Protein AF-A0A972A2E9-F1 (afdb_monomer_lite)

Foldseek 3Di:
DVLVVCCVPVVDDSVVSVVVVVPDDDPVVVVVPDPADQDPPVPDDSVVRVVVVCVVVPVDDD

Sequence (62 aa):
LRIARVMQRDGMRVDEVEARMKSQLPEEEKMKYADFVICNDNKHSLIHQVSEVVKRVGVHQV

Secondary structure (DSSP, 8-state):
-HHHHHHHHH---HHHHHHHHHTSPPHHHHHHT-S-----SSSS-HHHHHHHHHHHTT----

Radius of gyration: 15.22 Å; chains: 1; bounding box: 27×25×37 Å

Structure (mmCIF, N/CA/C/O backbone):
data_AF-A0A972A2E9-F1
#
_entry.id   AF-A0A972A2E9-F1
#
loop_
_atom_site.group_PDB
_atom_site.id
_atom_site.type_symbol
_atom_site.label_atom_id
_atom_site.label_alt_id
_atom_site.label_comp_id
_atom_site.label_asym_id
_atom_site.label_entity_id
_atom_site.label_seq_id
_atom_site.pdbx_PDB_ins_code
_atom_site.Cartn_x
_atom_site.Cartn_y
_atom_site.Cartn_z
_atom_site.occupancy
_atom_site.B_iso_or_equiv
_atom_site.auth_seq_id
_atom_site.auth_comp_id
_atom_site.auth_asym_id
_atom_site.auth_atom_id
_atom_site.pdbx_PDB_model_num
ATOM 1 N N . LEU A 1 1 ? 9.644 -0.933 -1.329 1.00 87.25 1 LEU A N 1
ATOM 2 C CA . LEU A 1 1 ? 9.130 -2.245 -0.858 1.00 87.25 1 LEU A CA 1
ATOM 3 C C . LEU A 1 1 ? 8.030 -2.823 -1.756 1.00 87.25 1 LEU A C 1
ATOM 5 O O . LEU A 1 1 ? 8.155 -3.974 -2.149 1.00 87.25 1 LEU A O 1
ATOM 9 N N . ARG A 1 2 ? 6.983 -2.055 -2.113 1.00 91.19 2 ARG A N 1
ATOM 10 C CA . ARG A 1 2 ? 5.860 -2.532 -2.950 1.00 91.19 2 ARG A CA 1
ATOM 11 C C . ARG A 1 2 ? 6.293 -3.171 -4.278 1.00 91.19 2 ARG A C 1
ATOM 13 O O . ARG A 1 2 ? 5.946 -4.321 -4.504 1.00 91.19 2 ARG A O 1
ATOM 20 N N . ILE A 1 3 ? 7.075 -2.464 -5.101 1.00 92.50 3 ILE A N 1
ATOM 21 C CA . ILE A 1 3 ? 7.524 -2.966 -6.416 1.00 92.50 3 ILE A CA 1
ATOM 22 C C . ILE A 1 3 ? 8.284 -4.288 -6.268 1.00 92.50 3 ILE A C 1
ATOM 24 O O . ILE A 1 3 ? 7.892 -5.287 -6.857 1.00 92.50 3 ILE A O 1
ATOM 28 N N . ALA A 1 4 ? 9.297 -4.317 -5.397 1.00 93.19 4 ALA A N 1
ATOM 29 C CA . ALA A 1 4 ? 10.096 -5.515 -5.142 1.00 93.19 4 ALA A CA 1
ATOM 30 C C . ALA A 1 4 ? 9.244 -6.726 -4.717 1.00 93.19 4 ALA A C 1
ATOM 32 O O . ALA A 1 4 ? 9.458 -7.827 -5.214 1.00 93.19 4 ALA A O 1
ATOM 33 N N . ARG A 1 5 ? 8.239 -6.527 -3.849 1.00 93.81 5 ARG A N 1
ATOM 34 C CA . ARG A 1 5 ? 7.319 -7.600 -3.430 1.00 93.81 5 ARG A CA 1
ATOM 35 C C . ARG A 1 5 ? 6.470 -8.127 -4.588 1.00 93.81 5 ARG A C 1
ATOM 37 O O . ARG A 1 5 ? 6.276 -9.332 -4.683 1.00 93.81 5 ARG A O 1
ATOM 44 N N . VAL A 1 6 ? 5.961 -7.245 -5.450 1.00 93.19 6 VAL A N 1
ATOM 45 C CA . VAL A 1 6 ? 5.154 -7.646 -6.616 1.00 93.19 6 VAL A CA 1
ATOM 46 C C . VAL A 1 6 ? 6.010 -8.419 -7.614 1.00 93.19 6 VAL A C 1
ATOM 48 O O . VAL A 1 6 ? 5.604 -9.492 -8.042 1.00 93.19 6 VAL A O 1
ATOM 51 N N . MET A 1 7 ? 7.217 -7.932 -7.913 1.00 94.69 7 MET A N 1
ATOM 52 C CA . MET A 1 7 ? 8.153 -8.637 -8.793 1.00 94.69 7 MET A CA 1
ATOM 53 C C . MET A 1 7 ? 8.499 -10.029 -8.254 1.00 94.69 7 MET A C 1
ATOM 55 O O . MET A 1 7 ? 8.454 -11.001 -8.997 1.00 94.69 7 MET A O 1
ATOM 59 N N . GLN A 1 8 ? 8.797 -10.143 -6.954 1.00 94.75 8 GLN A N 1
ATOM 60 C CA . GLN A 1 8 ? 9.148 -11.423 -6.334 1.00 94.75 8 GLN A CA 1
ATOM 61 C C . GLN A 1 8 ? 7.979 -12.417 -6.319 1.00 94.75 8 GLN A C 1
ATOM 63 O O . GLN A 1 8 ? 8.196 -13.613 -6.486 1.00 94.75 8 GLN A O 1
ATOM 68 N N . ARG A 1 9 ? 6.754 -11.936 -6.087 1.00 95.00 9 ARG A N 1
ATOM 69 C CA . ARG A 1 9 ? 5.561 -12.784 -5.984 1.00 95.00 9 ARG A CA 1
ATOM 70 C C . ARG A 1 9 ? 5.046 -13.227 -7.351 1.00 95.00 9 ARG A C 1
ATOM 72 O O . ARG A 1 9 ? 4.729 -14.397 -7.521 1.00 95.00 9 ARG A O 1
ATOM 79 N N . ASP A 1 10 ? 4.943 -12.286 -8.286 1.00 93.38 10 ASP A N 1
ATOM 80 C CA . ASP A 1 10 ? 4.233 -12.483 -9.555 1.00 93.38 10 ASP A CA 1
ATOM 81 C C . ASP A 1 10 ? 5.191 -12.731 -10.734 1.00 93.38 10 ASP A C 1
ATOM 83 O O . ASP A 1 10 ? 4.738 -12.987 -11.845 1.00 93.38 10 ASP A O 1
ATOM 87 N N . GLY A 1 11 ? 6.511 -12.624 -10.527 1.00 91.94 11 GLY A N 1
ATOM 88 C CA . GLY A 1 11 ? 7.519 -12.788 -11.583 1.00 91.94 11 GLY A CA 1
ATOM 89 C C . GLY A 1 11 ? 7.494 -11.694 -12.660 1.00 91.94 11 GLY A C 1
ATOM 90 O O . GLY A 1 11 ? 8.118 -11.850 -13.706 1.00 91.94 11 GLY A O 1
ATOM 91 N N . MET A 1 12 ? 6.765 -10.599 -12.426 1.00 92.19 12 MET A N 1
ATOM 92 C CA . MET A 1 12 ? 6.579 -9.509 -13.389 1.00 92.19 12 MET A CA 1
ATOM 93 C C . MET A 1 12 ? 7.841 -8.657 -13.554 1.00 92.19 12 MET A C 1
ATOM 95 O O . MET A 1 12 ? 8.617 -8.471 -12.607 1.00 92.19 12 MET A O 1
ATOM 99 N N . ARG A 1 13 ? 8.011 -8.054 -14.737 1.00 93.75 13 ARG A N 1
ATOM 100 C CA . ARG A 1 13 ? 9.069 -7.062 -14.966 1.00 93.75 13 ARG A CA 1
ATOM 101 C C . ARG A 1 13 ? 8.748 -5.746 -14.261 1.00 93.75 13 ARG A C 1
ATOM 103 O O . ARG A 1 13 ? 7.587 -5.376 -14.103 1.00 93.75 13 ARG A O 1
ATOM 110 N N . VAL A 1 14 ? 9.792 -5.000 -13.894 1.00 93.75 14 VAL A N 1
ATOM 111 C CA . VAL A 1 14 ? 9.660 -3.697 -13.220 1.00 93.75 14 VAL A CA 1
ATOM 112 C C . VAL A 1 14 ? 8.766 -2.726 -14.000 1.00 93.75 14 VAL A C 1
ATOM 114 O O . VAL A 1 14 ? 7.862 -2.143 -13.409 1.00 93.75 14 VAL A O 1
ATOM 117 N N . ASP A 1 15 ? 8.929 -2.649 -15.323 1.00 95.31 15 ASP A N 1
ATOM 118 C CA . ASP A 1 15 ? 8.164 -1.743 -16.192 1.00 95.31 15 ASP A CA 1
ATOM 119 C C . ASP A 1 15 ? 6.653 -2.030 -16.143 1.00 95.31 15 ASP A C 1
ATOM 121 O O . ASP A 1 15 ? 5.830 -1.114 -16.118 1.00 95.31 15 ASP A O 1
ATOM 125 N N . GLU A 1 16 ? 6.273 -3.310 -16.080 1.00 94.62 16 GLU A N 1
ATOM 126 C CA . GLU A 1 16 ? 4.873 -3.740 -15.999 1.00 94.62 16 GLU A CA 1
ATOM 127 C C . GLU A 1 16 ? 4.265 -3.392 -14.634 1.00 94.62 16 GLU A C 1
ATOM 129 O O . GLU A 1 16 ? 3.119 -2.940 -14.542 1.00 94.62 16 GLU A O 1
ATOM 134 N N . VAL A 1 17 ? 5.045 -3.560 -13.561 1.00 94.00 17 VAL A N 1
ATOM 135 C CA . VAL A 1 17 ? 4.633 -3.181 -12.204 1.00 94.00 17 VAL A CA 1
ATOM 136 C C . VAL A 1 17 ? 4.476 -1.664 -12.092 1.00 94.00 17 VAL A C 1
ATOM 138 O O . VAL A 1 17 ? 3.490 -1.191 -11.522 1.00 94.00 17 VAL A O 1
ATOM 141 N N . GLU A 1 18 ? 5.397 -0.891 -12.666 1.00 93.88 18 GLU A N 1
ATOM 142 C CA . GLU A 1 18 ? 5.317 0.569 -12.702 1.00 93.88 18 GLU A CA 1
ATOM 143 C C . GLU A 1 18 ? 4.119 1.065 -13.510 1.00 93.88 18 GLU A C 1
ATOM 145 O O . GLU A 1 18 ? 3.397 1.951 -13.047 1.00 93.88 18 GLU A O 1
ATOM 150 N N . ALA A 1 19 ? 3.864 0.481 -14.684 1.00 94.50 19 ALA A N 1
ATOM 151 C CA . ALA A 1 19 ? 2.699 0.814 -15.499 1.00 94.50 19 ALA A CA 1
ATOM 152 C C . ALA A 1 19 ? 1.393 0.568 -14.726 1.00 94.50 19 ALA A C 1
ATOM 154 O O . ALA A 1 19 ? 0.522 1.439 -14.674 1.00 94.50 19 ALA A O 1
ATOM 155 N N . ARG A 1 20 ? 1.294 -0.572 -14.030 1.00 91.75 20 ARG A N 1
ATOM 156 C CA . ARG A 1 20 ? 0.148 -0.897 -13.171 1.00 91.75 20 ARG A CA 1
ATOM 157 C C . ARG A 1 20 ? 0.014 0.035 -11.966 1.00 91.75 20 ARG A C 1
ATOM 159 O O . ARG A 1 20 ? -1.095 0.252 -11.485 1.00 91.75 20 ARG A O 1
ATOM 166 N N . MET A 1 21 ? 1.118 0.552 -11.432 1.00 89.81 21 MET A N 1
ATOM 167 C CA . MET A 1 21 ? 1.075 1.543 -10.356 1.00 89.81 21 MET A CA 1
ATOM 168 C C . MET A 1 21 ? 0.604 2.908 -10.866 1.00 89.81 21 MET A C 1
ATOM 170 O O . MET A 1 21 ? -0.188 3.557 -10.191 1.00 89.81 21 MET A O 1
ATOM 174 N N . LYS A 1 22 ? 1.030 3.316 -12.067 1.00 92.69 22 LYS A N 1
ATOM 175 C CA . LYS A 1 22 ? 0.600 4.571 -12.708 1.00 92.69 22 LYS A CA 1
ATOM 176 C C . LYS A 1 22 ? -0.882 4.575 -13.084 1.00 92.69 22 LYS A C 1
ATOM 178 O O . LYS A 1 22 ? -1.482 5.640 -13.139 1.00 92.69 22 LYS A O 1
ATOM 183 N N . SER A 1 23 ? -1.480 3.407 -13.320 1.00 94.38 23 SER A N 1
ATOM 184 C CA . SER A 1 23 ? -2.912 3.285 -13.616 1.00 94.38 23 SER A CA 1
ATOM 185 C C . SER A 1 23 ? -3.812 3.300 -12.370 1.00 94.38 23 SER A C 1
ATOM 187 O O . SER A 1 23 ? -5.019 3.104 -12.492 1.00 94.38 23 SER A O 1
ATOM 189 N N . GLN A 1 24 ? -3.249 3.448 -11.167 1.00 92.38 24 GLN A N 1
ATOM 190 C CA . GLN A 1 24 ? -3.997 3.512 -9.909 1.00 92.38 24 GLN A CA 1
ATOM 191 C C . GLN A 1 24 ? -4.141 4.959 -9.433 1.00 92.38 24 GLN A C 1
ATOM 193 O O . GLN A 1 24 ? -3.376 5.836 -9.825 1.00 92.38 24 GLN A O 1
ATOM 198 N N . LEU A 1 25 ? -5.107 5.198 -8.541 1.00 94.31 25 LEU A N 1
ATOM 199 C CA . LEU A 1 25 ? -5.209 6.474 -7.836 1.00 94.31 25 LEU A CA 1
ATOM 200 C C . LEU A 1 25 ? -3.914 6.726 -7.033 1.00 94.31 25 LEU A C 1
ATOM 202 O O . LEU A 1 25 ? -3.467 5.802 -6.339 1.00 94.31 25 LEU A O 1
ATOM 206 N N . PRO A 1 26 ? -3.325 7.940 -7.086 1.00 94.06 26 PRO A N 1
ATOM 207 C CA . PRO A 1 26 ? -2.158 8.280 -6.283 1.00 94.06 26 PRO A CA 1
ATOM 208 C C . PRO A 1 26 ? -2.397 8.015 -4.797 1.00 94.06 26 PRO A C 1
ATOM 210 O O . PRO A 1 26 ? -3.496 8.212 -4.281 1.00 94.06 26 PRO A O 1
ATOM 213 N N . GLU A 1 27 ? -1.356 7.566 -4.100 1.00 91.94 27 GLU A N 1
ATOM 214 C CA . GLU A 1 27 ? -1.463 7.134 -2.703 1.00 91.94 27 GLU A CA 1
ATOM 215 C C . GLU A 1 27 ? -1.920 8.274 -1.786 1.00 91.94 27 GLU A C 1
ATOM 217 O O . GLU A 1 27 ? -2.791 8.073 -0.944 1.00 91.94 27 GLU A O 1
ATOM 222 N N . GLU A 1 28 ? -1.408 9.484 -2.023 1.00 94.12 28 GLU A N 1
ATOM 223 C CA . GLU A 1 28 ? -1.810 10.710 -1.326 1.00 94.12 28 GLU A CA 1
ATOM 224 C C . GLU A 1 28 ? -3.299 11.014 -1.500 1.00 94.12 28 GLU A C 1
ATOM 226 O O . GLU A 1 28 ? -3.986 11.289 -0.520 1.00 94.12 28 GLU A O 1
ATOM 231 N N . GLU A 1 29 ? -3.825 10.894 -2.721 1.00 95.50 29 GLU A N 1
ATOM 232 C CA . GLU A 1 29 ? -5.251 11.099 -2.989 1.00 95.50 29 GLU A CA 1
ATOM 233 C C . GLU A 1 29 ? -6.101 10.008 -2.341 1.00 95.50 29 GLU A C 1
ATOM 235 O O . GLU A 1 29 ? -7.118 10.300 -1.720 1.00 95.50 29 GLU A O 1
ATOM 240 N N . LYS A 1 30 ? -5.662 8.747 -2.410 1.00 94.62 30 LYS A N 1
ATOM 241 C CA . LYS A 1 30 ? -6.362 7.630 -1.771 1.00 94.62 30 LYS A CA 1
ATOM 242 C C . LYS A 1 30 ? -6.463 7.811 -0.253 1.00 94.62 30 LYS A C 1
ATOM 244 O O . LYS A 1 30 ? -7.505 7.499 0.320 1.00 94.62 30 LYS A O 1
ATOM 249 N N . MET A 1 31 ? -5.405 8.311 0.389 1.00 95.56 31 MET A N 1
ATOM 250 C CA . MET A 1 31 ? -5.375 8.529 1.838 1.00 95.56 31 MET A CA 1
ATOM 251 C C . MET A 1 31 ? -6.372 9.595 2.305 1.00 95.56 31 MET A C 1
ATOM 253 O O . MET A 1 31 ? -6.897 9.460 3.405 1.00 95.56 31 MET A O 1
ATOM 257 N N . LYS A 1 32 ? -6.691 10.605 1.482 1.00 96.69 32 LYS A N 1
ATOM 258 C CA . LYS A 1 32 ? -7.660 11.660 1.847 1.00 96.69 32 LYS A CA 1
ATOM 259 C C . LYS A 1 32 ? -9.063 11.128 2.132 1.00 96.69 32 LYS A C 1
ATOM 261 O O . LYS A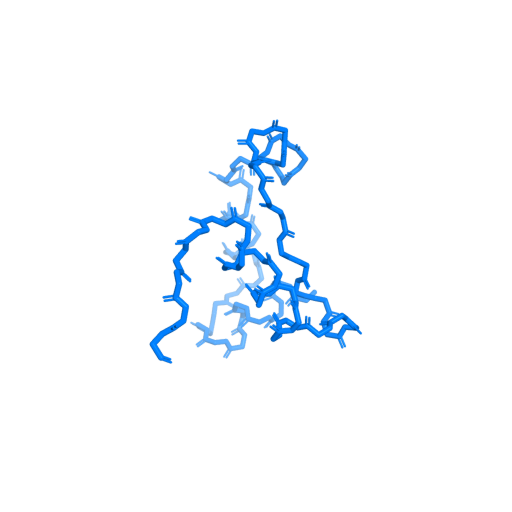 1 32 ? -9.809 11.759 2.871 1.00 96.69 32 LYS A O 1
ATOM 266 N N . TYR A 1 33 ? -9.419 9.993 1.536 1.00 95.69 33 TYR A N 1
ATOM 267 C CA . TYR A 1 33 ? -10.746 9.390 1.656 1.00 95.69 33 TYR A CA 1
ATOM 268 C C . TYR A 1 33 ? -10.783 8.194 2.615 1.00 95.69 33 TYR A C 1
ATOM 270 O O . TYR A 1 33 ? -11.813 7.535 2.715 1.00 95.69 33 TYR A O 1
ATOM 278 N N . ALA A 1 34 ? -9.671 7.861 3.273 1.00 96.12 34 ALA A N 1
ATOM 279 C CA . ALA A 1 34 ? -9.581 6.685 4.129 1.00 96.12 34 ALA A CA 1
ATOM 280 C C . ALA A 1 34 ? -9.857 7.035 5.600 1.00 96.12 34 ALA A C 1
ATOM 282 O O . ALA A 1 34 ? -9.209 7.919 6.153 1.00 96.12 34 ALA A O 1
ATOM 283 N N . ASP A 1 35 ? -10.737 6.277 6.263 1.00 96.62 35 ASP A N 1
ATOM 284 C CA . ASP A 1 35 ? -10.951 6.389 7.716 1.00 96.62 35 ASP A CA 1
ATOM 285 C C . ASP A 1 35 ? -9.731 5.906 8.521 1.00 96.62 35 ASP A C 1
ATOM 287 O O . ASP A 1 35 ? -9.426 6.413 9.602 1.00 96.62 35 ASP A O 1
ATOM 291 N N . PHE A 1 36 ? -9.011 4.915 7.982 1.00 96.44 36 PHE A N 1
ATOM 292 C CA . PHE A 1 36 ? -7.823 4.321 8.591 1.00 96.44 36 PHE A CA 1
ATOM 293 C C . PHE A 1 36 ? -6.758 4.008 7.535 1.00 96.44 36 PHE A C 1
ATOM 295 O O . PHE A 1 36 ? -7.069 3.563 6.429 1.00 96.44 36 PHE A O 1
ATOM 302 N N . VAL A 1 37 ? -5.485 4.165 7.906 1.00 96.12 37 VAL A N 1
ATOM 303 C CA . VAL A 1 37 ? -4.328 3.821 7.066 1.00 96.12 37 VAL A CA 1
ATOM 304 C C . VAL A 1 37 ? -3.453 2.807 7.799 1.00 96.12 37 VAL A C 1
ATOM 306 O O . VAL A 1 37 ? -3.085 3.020 8.951 1.00 96.12 37 VAL A O 1
ATOM 309 N N . ILE A 1 38 ? -3.112 1.704 7.124 1.00 96.50 38 ILE A N 1
ATOM 310 C CA . ILE A 1 38 ? -2.189 0.679 7.633 1.00 96.50 38 ILE A CA 1
ATOM 311 C C . ILE A 1 38 ? -0.860 0.786 6.879 1.00 96.50 38 ILE A C 1
ATOM 313 O O . ILE A 1 38 ? -0.796 0.565 5.667 1.00 96.50 38 ILE A O 1
ATOM 317 N N . CYS A 1 39 ? 0.216 1.060 7.610 1.00 95.56 39 CYS A N 1
ATOM 318 C CA . CYS A 1 39 ? 1.570 1.209 7.089 1.00 95.56 39 CYS A CA 1
ATOM 319 C C . CYS A 1 39 ? 2.317 -0.133 7.123 1.00 95.56 39 CYS A C 1
ATOM 321 O O . CYS A 1 39 ? 2.745 -0.604 8.179 1.00 95.56 39 CYS A O 1
ATOM 323 N N . ASN A 1 40 ? 2.501 -0.746 5.949 1.00 95.38 40 ASN A N 1
ATOM 324 C CA . ASN A 1 40 ? 3.262 -1.988 5.775 1.00 95.38 40 ASN A CA 1
ATOM 325 C C . ASN A 1 40 ? 4.688 -1.708 5.278 1.00 95.38 40 ASN A C 1
ATOM 327 O O . ASN A 1 40 ? 5.016 -1.939 4.109 1.00 95.38 40 ASN A O 1
ATOM 331 N N . ASP A 1 41 ? 5.528 -1.208 6.180 1.00 95.31 41 ASP A N 1
ATOM 332 C CA . ASP A 1 41 ? 6.893 -0.755 5.895 1.00 95.31 41 ASP A CA 1
ATOM 333 C C . ASP A 1 41 ? 7.996 -1.627 6.525 1.00 95.31 41 ASP A C 1
ATOM 335 O O . ASP A 1 41 ? 9.171 -1.276 6.440 1.00 95.31 41 ASP A O 1
ATOM 339 N N . ASN A 1 42 ? 7.631 -2.766 7.129 1.00 93.94 42 ASN A N 1
ATOM 340 C CA . ASN A 1 42 ? 8.498 -3.646 7.931 1.00 93.94 42 ASN A CA 1
ATOM 341 C C . ASN A 1 42 ? 9.112 -2.998 9.190 1.00 93.94 42 ASN A C 1
ATOM 343 O O . ASN A 1 42 ? 9.953 -3.625 9.832 1.00 93.94 42 ASN A O 1
ATOM 347 N N . LYS A 1 43 ? 8.720 -1.774 9.553 1.00 96.12 43 LYS A N 1
ATOM 348 C CA . LYS A 1 43 ? 9.194 -1.081 10.762 1.00 96.12 43 LYS A CA 1
ATOM 349 C C . LYS A 1 43 ? 8.113 -1.042 11.833 1.00 96.12 43 LYS A C 1
ATOM 351 O O . LYS A 1 43 ? 8.410 -1.188 13.015 1.00 96.12 43 LYS A O 1
ATOM 356 N N . HIS A 1 44 ? 6.861 -0.888 11.414 1.00 95.81 44 HIS A N 1
ATOM 357 C CA . HIS A 1 44 ? 5.708 -0.849 12.302 1.00 95.81 44 HIS A CA 1
ATOM 358 C C . HIS A 1 44 ? 5.001 -2.209 12.348 1.00 95.81 44 HIS A C 1
ATOM 360 O O . HIS A 1 44 ? 4.785 -2.855 11.321 1.00 95.81 44 HIS A O 1
ATOM 366 N N . SER A 1 45 ? 4.598 -2.646 13.546 1.00 97.44 45 SER A N 1
ATOM 367 C CA . SER A 1 45 ? 3.862 -3.904 13.719 1.00 97.44 45 SER A CA 1
ATOM 368 C C . SER A 1 45 ? 2.488 -3.824 13.055 1.00 97.44 45 SER A C 1
ATOM 370 O O . SER A 1 45 ? 1.625 -3.052 13.475 1.00 97.44 45 SER A O 1
ATOM 372 N N . LEU A 1 46 ? 2.268 -4.644 12.026 1.00 97.56 46 LEU A N 1
ATOM 373 C CA . LEU A 1 46 ? 0.964 -4.759 11.369 1.00 97.56 46 LEU A CA 1
ATOM 374 C C . LEU A 1 46 ? -0.096 -5.344 12.302 1.00 97.56 46 LEU A C 1
ATOM 376 O O . LEU A 1 46 ? -1.238 -4.904 12.264 1.00 97.56 46 LEU A O 1
ATOM 380 N N . ILE A 1 47 ? 0.288 -6.289 13.166 1.00 97.00 47 ILE A N 1
ATOM 381 C CA . ILE A 1 47 ? -0.627 -6.917 14.131 1.00 97.00 47 ILE A CA 1
ATOM 382 C C . ILE A 1 47 ? -1.193 -5.855 15.075 1.00 97.00 47 ILE A C 1
ATOM 384 O O . ILE A 1 47 ? -2.399 -5.806 15.302 1.00 97.00 47 ILE A O 1
ATOM 388 N N . HIS A 1 48 ? -0.332 -4.968 15.579 1.00 97.12 48 HIS A N 1
ATOM 389 C CA . HIS A 1 48 ? -0.765 -3.883 16.452 1.00 97.12 48 HIS A CA 1
ATOM 390 C C . HIS A 1 48 ? -1.682 -2.896 15.715 1.00 97.12 48 HIS A C 1
ATOM 392 O O . HIS A 1 48 ? -2.765 -2.5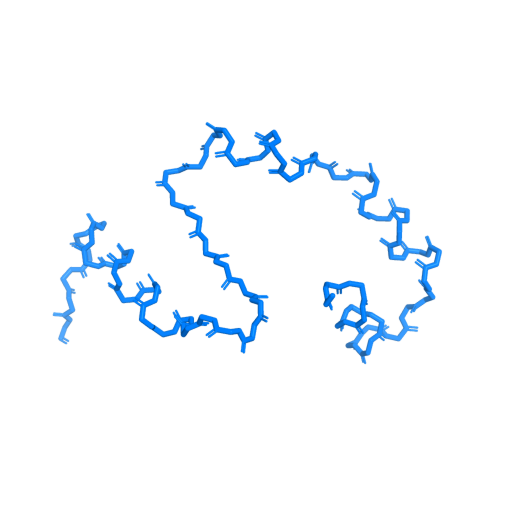92 16.204 1.00 97.12 48 HIS A O 1
ATOM 398 N N . GLN A 1 49 ? -1.299 -2.452 14.510 1.00 97.88 49 GLN A N 1
ATOM 399 C CA . GLN A 1 49 ? -2.117 -1.536 13.699 1.00 97.88 49 GLN A CA 1
ATOM 400 C C . GLN A 1 49 ? -3.513 -2.106 13.401 1.00 97.88 49 GLN A C 1
ATOM 402 O O . GLN A 1 49 ? -4.512 -1.417 13.590 1.00 97.88 49 GLN A O 1
ATOM 407 N N . VAL A 1 50 ? -3.591 -3.373 12.978 1.00 96.44 50 VAL A N 1
ATOM 408 C CA . VAL A 1 50 ? -4.865 -4.047 12.683 1.00 96.44 50 VAL A CA 1
ATOM 409 C C . VAL A 1 50 ? -5.705 -4.212 13.948 1.00 96.44 50 VAL A C 1
ATOM 411 O O . VAL A 1 50 ? -6.903 -3.952 13.904 1.00 96.44 50 VAL A O 1
ATOM 414 N N . SER A 1 51 ? -5.095 -4.588 15.077 1.00 95.88 51 SER A N 1
ATOM 415 C CA . SER A 1 51 ? -5.797 -4.711 16.362 1.00 95.88 51 SER A CA 1
ATOM 416 C C . SER A 1 51 ? -6.469 -3.395 16.769 1.00 95.88 51 SER A C 1
ATOM 418 O O . 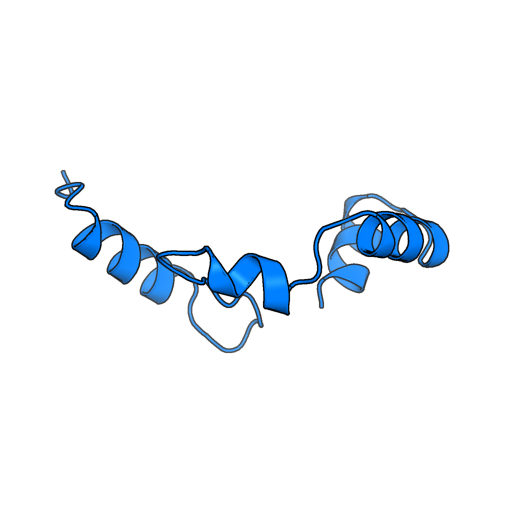SER A 1 51 ? -7.644 -3.387 17.133 1.00 95.88 51 SER A O 1
ATOM 420 N N . GLU A 1 52 ? -5.765 -2.269 16.628 1.00 95.25 52 GLU A N 1
ATOM 421 C CA . GLU A 1 52 ? -6.316 -0.946 16.934 1.00 95.25 52 GLU A CA 1
ATOM 422 C C . GLU A 1 52 ? -7.462 -0.549 16.000 1.00 95.25 52 GLU A C 1
ATOM 424 O O . GLU A 1 52 ? -8.472 -0.018 16.464 1.00 95.25 52 GLU A O 1
ATOM 429 N N . VAL A 1 53 ? -7.352 -0.848 14.701 1.00 95.81 53 VAL A N 1
ATOM 430 C CA . VAL A 1 53 ? -8.456 -0.625 13.758 1.00 95.81 53 VAL A CA 1
ATOM 431 C C . VAL A 1 53 ? -9.667 -1.466 14.164 1.00 95.81 53 VAL A C 1
ATOM 433 O O . VAL A 1 53 ? -10.736 -0.900 14.369 1.00 95.81 53 VAL A O 1
ATOM 436 N N . VAL A 1 54 ? -9.504 -2.778 14.377 1.00 95.00 54 VAL A N 1
ATOM 437 C CA . VAL A 1 54 ? -10.595 -3.703 14.746 1.00 95.00 54 VAL A CA 1
ATOM 438 C C . VAL A 1 54 ? -11.342 -3.245 16.003 1.00 95.00 54 VAL A C 1
ATOM 440 O O . VAL A 1 54 ? -12.574 -3.227 16.004 1.00 95.00 54 VAL A O 1
ATOM 443 N N . LYS A 1 55 ? -10.620 -2.800 17.042 1.00 93.69 55 LYS A N 1
ATOM 444 C CA . LYS A 1 55 ? -11.231 -2.242 18.261 1.00 93.69 55 LYS A CA 1
ATOM 445 C C . LYS A 1 55 ? -12.086 -1.006 17.968 1.00 93.69 55 LYS A C 1
ATOM 447 O O . LYS A 1 55 ? -13.174 -0.877 18.523 1.00 93.69 55 LYS A O 1
ATOM 452 N N . ARG A 1 56 ? -11.614 -0.102 17.100 1.00 92.62 56 ARG A N 1
ATOM 453 C CA . ARG A 1 56 ? -12.316 1.149 16.756 1.00 92.62 56 ARG A CA 1
ATOM 454 C C . ARG A 1 56 ? -13.565 0.930 15.907 1.00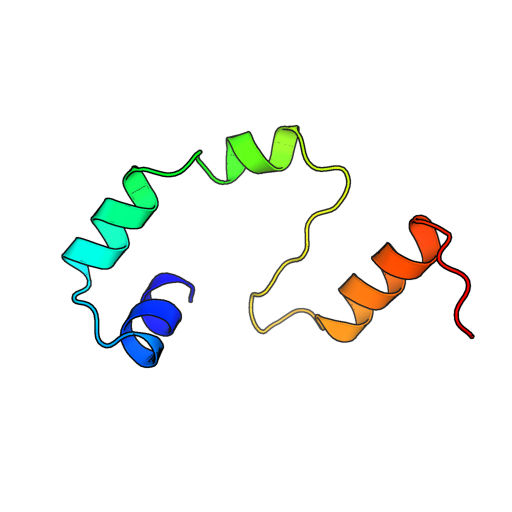 92.62 56 ARG 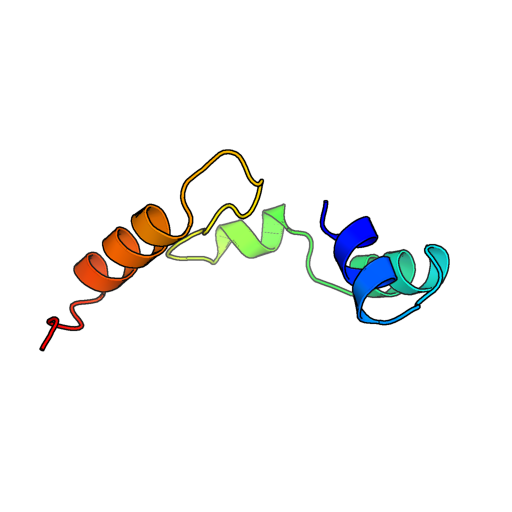A C 1
ATOM 456 O O . ARG A 1 56 ? -14.527 1.667 16.086 1.00 92.62 56 ARG A O 1
ATOM 463 N N . VAL A 1 57 ? -13.576 -0.071 15.023 1.00 92.19 57 VAL A N 1
ATOM 464 C CA . VAL A 1 57 ? -14.772 -0.427 14.228 1.00 92.19 57 VAL A CA 1
ATOM 465 C C . VAL A 1 57 ? -15.791 -1.281 14.991 1.00 92.19 57 VAL A C 1
ATOM 467 O O . VAL A 1 57 ? -16.821 -1.644 14.434 1.00 92.19 57 VAL A O 1
ATOM 470 N N . GLY A 1 58 ? -15.559 -1.574 16.274 1.00 73.88 58 GLY A N 1
ATOM 471 C CA . GLY A 1 58 ? -16.575 -2.179 17.137 1.00 73.88 58 GLY A CA 1
ATOM 472 C C . GLY A 1 58 ? -16.886 -3.644 16.831 1.00 73.88 58 GLY A C 1
ATOM 473 O O . GLY A 1 58 ? -17.869 -4.172 17.349 1.00 73.88 58 GLY A O 1
ATOM 474 N N . VAL A 1 59 ? -16.046 -4.330 16.050 1.00 63.59 59 VAL A N 1
ATOM 475 C CA . VAL A 1 59 ? -16.111 -5.791 15.960 1.00 63.59 59 VAL A CA 1
ATOM 476 C C . VAL A 1 59 ? -15.557 -6.326 17.279 1.00 63.59 59 VAL A C 1
ATOM 478 O O . VAL A 1 59 ? -14.348 -6.485 17.444 1.00 63.59 59 VAL A O 1
ATOM 481 N N . HIS A 1 60 ? -16.450 -6.500 18.257 1.00 51.38 60 HIS A N 1
ATOM 482 C CA . HIS A 1 60 ? -16.165 -7.183 19.514 1.00 51.38 60 HIS A CA 1
ATOM 483 C C . HIS A 1 60 ? -15.428 -8.488 19.201 1.00 51.38 60 HIS A C 1
ATOM 485 O O . HIS A 1 60 ? -15.915 -9.312 18.426 1.00 51.38 60 HIS A O 1
ATOM 491 N N . GLN A 1 61 ? -14.232 -8.640 19.770 1.00 50.62 61 GLN A N 1
ATOM 492 C CA . GLN A 1 61 ? -13.528 -9.913 19.749 1.00 50.62 61 GLN A CA 1
ATOM 493 C C . GLN A 1 61 ? -14.370 -10.935 20.516 1.00 50.62 61 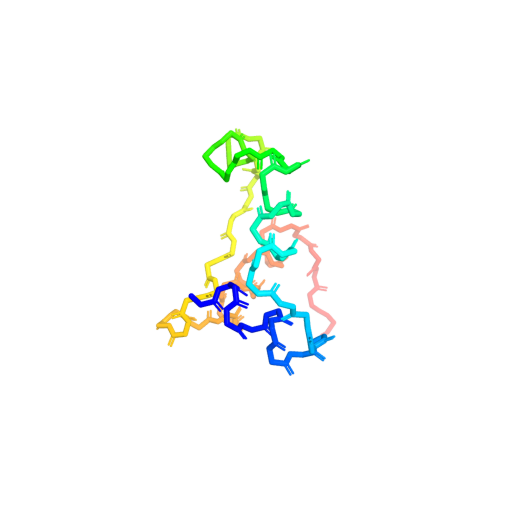GLN A C 1
ATOM 495 O O . GLN A 1 61 ? -14.829 -10.655 21.624 1.00 50.62 61 GLN A O 1
ATOM 500 N N . VAL A 1 62 ? -14.597 -12.071 19.860 1.00 42.28 62 VAL A N 1
ATOM 501 C CA . VAL A 1 62 ? -15.074 -13.323 20.457 1.00 42.28 62 VAL A CA 1
ATOM 502 C C . VAL A 1 62 ? -14.038 -13.833 21.452 1.00 42.28 62 VAL A C 1
ATOM 504 O O . VAL A 1 62 ? -12.832 -13.661 21.154 1.00 42.28 62 VAL A O 1
#

pLDDT: mean 91.39, std 11.01, range [42.28, 97.88]